Protein AF-A0A9Q0KPG1-F1 (afdb_monomer)

InterPro domains:
  IPR020471 Aldo-keto reductase [PTHR11732] (6-63)
  IPR036812 NAD(P)-dependent oxidoreductase domain superfamily [G3DSA:3.20.20.100] (1-67)
  IPR036812 NAD(P)-dependent oxidoreductase domain superfamily [G3DSA:3.20.20.100] (68-132)
  IPR036812 NAD(P)-dependent oxidoreductase domain superfamily [SSF51430] (1-121)

Sequence (138 aa):
MSTEIVLSSGQRMPLIGMGTACKPIPPNLTSTLVHAIELGYRHIDIAPTYNTEEFVCHAIAQVETRKSQPHFSEGEDILSFDMRGTWEAMEESIGGSNFSIKKLSQHLTYVTIPPTMNQVYILSDNRFMLEAFIKSVS

Radius of gyration: 18.38 Å; Cα contacts (8 Å, |Δi|>4): 106; chains: 1; bounding box: 36×35×55 Å

Solvent-accessible surface area (backbone atoms only — not comparable to full-atom values): 8744 Å² total; per-residue (Å²): 132,80,66,55,43,71,39,86,65,68,50,78,42,59,73,61,62,49,72,53,83,46,84,77,74,60,95,57,49,33,62,52,47,34,51,42,44,74,75,62,52,85,33,76,46,80,54,88,91,41,77,43,64,68,42,52,54,53,17,52,53,55,52,55,58,69,76,39,87,82,84,78,68,90,79,76,70,79,75,79,80,58,62,63,64,51,50,54,54,40,72,60,61,42,56,47,65,69,69,47,72,70,54,46,60,55,49,62,74,75,51,91,70,75,64,53,43,68,51,66,93,77,58,97,88,57,53,67,68,53,54,54,51,55,66,72,77,107

Structure (mmCIF, N/CA/C/O backbone):
data_AF-A0A9Q0KPG1-F1
#
_entry.id   AF-A0A9Q0KPG1-F1
#
loop_
_atom_site.group_PDB
_atom_sit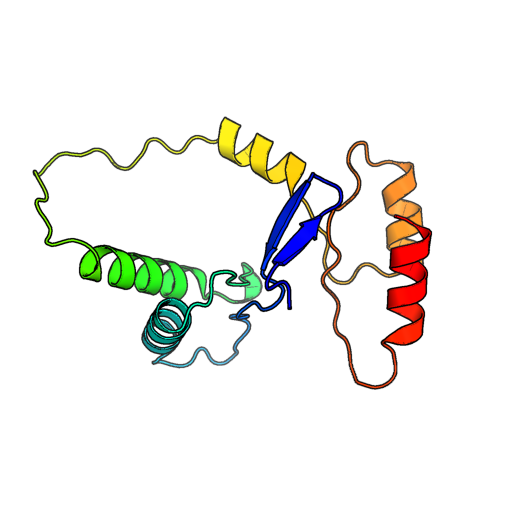e.id
_atom_site.type_symbol
_atom_site.label_atom_id
_atom_site.label_alt_id
_atom_site.label_comp_id
_atom_site.label_asym_id
_atom_site.label_entity_id
_atom_site.label_seq_id
_atom_site.pdbx_PDB_ins_code
_atom_site.Cartn_x
_atom_site.Cartn_y
_atom_site.Cartn_z
_atom_site.occupancy
_atom_site.B_iso_or_equiv
_atom_site.auth_seq_id
_atom_site.auth_comp_id
_atom_site.auth_asym_id
_atom_site.auth_atom_id
_atom_site.pdbx_PDB_model_num
ATOM 1 N N . MET A 1 1 ? -15.959 -15.292 -2.755 1.00 55.50 1 MET A N 1
ATOM 2 C CA . MET A 1 1 ? -15.355 -14.464 -1.687 1.00 55.50 1 MET A CA 1
ATOM 3 C C . MET A 1 1 ? -15.259 -13.041 -2.212 1.00 55.50 1 MET A C 1
ATOM 5 O O . MET A 1 1 ? -14.973 -12.902 -3.394 1.00 55.50 1 MET A O 1
ATOM 9 N N . SER A 1 2 ? -15.544 -12.021 -1.396 1.00 74.38 2 SER A N 1
ATOM 10 C CA . SER A 1 2 ? -15.304 -10.623 -1.795 1.00 74.38 2 SER A CA 1
ATOM 11 C C . SER A 1 2 ? -13.798 -10.384 -1.918 1.00 74.38 2 SER A C 1
ATOM 13 O O . SER A 1 2 ? -13.049 -10.885 -1.084 1.00 74.38 2 SER A O 1
ATOM 15 N N . THR A 1 3 ? -13.357 -9.657 -2.942 1.00 87.12 3 THR A N 1
ATOM 16 C CA . THR A 1 3 ? -11.951 -9.244 -3.137 1.00 87.12 3 THR A CA 1
ATOM 17 C C . THR A 1 3 ? -11.659 -7.867 -2.541 1.00 87.12 3 THR A C 1
ATOM 19 O O . THR A 1 3 ? -10.510 -7.432 -2.515 1.00 87.12 3 THR A O 1
ATOM 22 N N . GLU A 1 4 ? -12.697 -7.187 -2.058 1.00 91.44 4 GLU A N 1
ATOM 23 C CA . GLU A 1 4 ? -12.651 -5.827 -1.532 1.00 91.44 4 GLU A CA 1
ATOM 24 C C . GLU A 1 4 ? -13.312 -5.763 -0.150 1.00 91.44 4 GLU A C 1
ATOM 26 O O . GLU A 1 4 ? -14.203 -6.562 0.172 1.00 91.44 4 GLU A O 1
ATOM 31 N N . ILE A 1 5 ? -12.882 -4.787 0.647 1.00 90.44 5 ILE A N 1
ATOM 32 C CA . ILE A 1 5 ? -13.516 -4.361 1.893 1.00 90.44 5 ILE A CA 1
ATOM 33 C C . ILE A 1 5 ? -14.060 -2.940 1.725 1.00 90.44 5 ILE A C 1
ATOM 35 O O . ILE A 1 5 ? -13.454 -2.118 1.041 1.00 90.44 5 ILE A O 1
ATOM 39 N N . VAL A 1 6 ? -15.213 -2.658 2.331 1.00 90.62 6 VAL A N 1
ATOM 40 C CA . VAL A 1 6 ? -15.782 -1.307 2.388 1.00 90.62 6 VAL A CA 1
ATOM 41 C C . VAL A 1 6 ? -15.262 -0.631 3.653 1.00 90.62 6 VAL A C 1
ATOM 43 O O . VAL A 1 6 ? -15.436 -1.166 4.748 1.00 90.62 6 VAL A O 1
ATOM 46 N N . LEU A 1 7 ? -14.593 0.508 3.496 1.00 87.56 7 LEU A N 1
ATOM 47 C CA . LEU A 1 7 ? -14.100 1.329 4.601 1.00 87.56 7 LEU A CA 1
ATOM 48 C C . LEU A 1 7 ? -15.254 2.074 5.285 1.00 87.56 7 LEU A C 1
ATOM 50 O O . LEU A 1 7 ? -16.351 2.176 4.737 1.00 87.56 7 LEU A O 1
ATOM 54 N N . SER A 1 8 ? -15.009 2.651 6.465 1.00 84.69 8 SER A N 1
ATOM 55 C CA . SER A 1 8 ? -16.009 3.468 7.174 1.00 84.69 8 SER A CA 1
ATOM 56 C C . SER A 1 8 ? -16.469 4.697 6.378 1.00 84.69 8 SER A C 1
ATOM 58 O O . SER A 1 8 ? -17.565 5.196 6.616 1.00 84.69 8 SER A O 1
ATOM 60 N N . SER A 1 9 ? -15.679 5.147 5.400 1.00 84.00 9 SER A N 1
ATOM 61 C CA . SER A 1 9 ? -16.051 6.197 4.446 1.00 84.00 9 SER A CA 1
ATOM 62 C C . SER A 1 9 ? -16.946 5.727 3.294 1.00 84.00 9 SER A C 1
ATOM 64 O O . SER A 1 9 ? -17.392 6.541 2.494 1.00 84.00 9 SER A O 1
ATOM 66 N N . GLY A 1 10 ? -17.211 4.423 3.169 1.00 87.12 10 GLY A N 1
ATOM 67 C CA . GLY A 1 10 ? -17.963 3.839 2.053 1.00 87.12 10 GLY A CA 1
ATOM 68 C C . GLY A 1 10 ? -17.114 3.511 0.819 1.00 87.12 10 GLY A C 1
ATOM 69 O O . GLY A 1 10 ? -17.596 2.826 -0.087 1.00 87.12 10 GLY A O 1
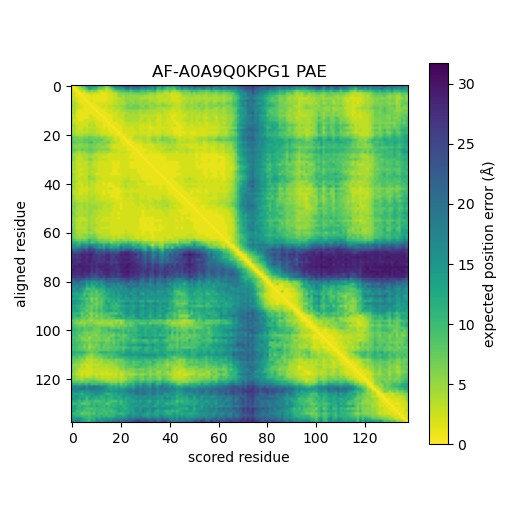ATOM 70 N N . GLN A 1 11 ? -15.844 3.927 0.791 1.00 86.62 11 GLN A N 1
ATOM 71 C CA . GLN A 1 11 ? -14.909 3.595 -0.285 1.00 86.62 11 GLN A CA 1
ATOM 72 C C . GLN A 1 11 ? -14.521 2.110 -0.255 1.00 86.62 11 GLN A C 1
ATOM 74 O O . GLN A 1 11 ? -14.448 1.486 0.807 1.00 86.62 11 GLN A O 1
ATOM 79 N N . ARG A 1 12 ? -14.267 1.526 -1.433 1.00 89.69 12 ARG A N 1
ATOM 80 C CA . ARG A 1 12 ? -13.843 0.122 -1.564 1.00 89.69 12 ARG A CA 1
ATOM 81 C C . ARG A 1 12 ? -12.327 0.023 -1.656 1.00 89.69 12 ARG A C 1
ATOM 83 O O . ARG A 1 12 ? -11.709 0.692 -2.476 1.00 89.69 12 ARG A O 1
ATOM 90 N N . MET A 1 13 ? -11.745 -0.860 -0.853 1.00 90.50 13 MET A N 1
ATOM 91 C CA . MET A 1 13 ? -10.311 -1.125 -0.811 1.00 90.50 13 MET A CA 1
ATOM 92 C C . MET A 1 13 ? -10.039 -2.597 -1.153 1.00 90.50 13 MET A C 1
ATOM 94 O O . MET A 1 13 ? -10.640 -3.480 -0.532 1.00 90.50 13 MET A O 1
ATOM 98 N N . PRO A 1 14 ? -9.131 -2.910 -2.095 1.00 91.69 14 PRO A N 1
ATOM 99 C CA . PRO A 1 14 ? -8.732 -4.289 -2.351 1.00 91.69 14 PRO A CA 1
ATOM 100 C C . PRO A 1 14 ? -8.105 -4.934 -1.108 1.00 91.69 14 PRO A C 1
ATOM 102 O O . PRO A 1 14 ? -7.200 -4.368 -0.493 1.00 91.69 14 PRO A O 1
ATOM 105 N N . LEU A 1 15 ? -8.563 -6.143 -0.765 1.00 90.12 15 LEU A N 1
ATOM 106 C CA . LEU A 1 15 ? -8.096 -6.892 0.411 1.00 90.12 15 LEU A CA 1
ATOM 107 C C . LEU A 1 15 ? -6.613 -7.269 0.330 1.00 90.12 15 LEU A C 1
ATOM 109 O O . LEU A 1 15 ? -5.957 -7.423 1.357 1.00 90.12 15 LEU A O 1
ATOM 113 N N . ILE A 1 16 ? -6.101 -7.448 -0.887 1.00 90.00 16 ILE A N 1
ATOM 114 C CA . ILE A 1 16 ? -4.706 -7.791 -1.150 1.00 90.00 16 ILE A CA 1
ATOM 115 C C . ILE A 1 16 ? -4.066 -6.620 -1.890 1.00 90.00 16 ILE A C 1
ATOM 117 O O . ILE A 1 16 ? -4.532 -6.222 -2.959 1.00 90.00 16 ILE A O 1
ATOM 121 N N . GLY A 1 17 ? -2.989 -6.092 -1.312 1.00 90.69 17 GLY A N 1
ATOM 122 C CA . GLY A 1 17 ? -2.126 -5.090 -1.925 1.00 90.69 17 GLY A CA 1
ATOM 123 C C . GLY A 1 17 ? -0.697 -5.599 -2.094 1.00 90.69 17 GLY A C 1
ATOM 124 O O . GLY A 1 17 ? -0.277 -6.543 -1.422 1.00 90.69 17 GLY A O 1
ATOM 125 N N . MET A 1 18 ? 0.045 -4.976 -3.005 1.00 93.06 18 MET A N 1
ATOM 126 C CA . MET A 1 18 ? 1.475 -5.205 -3.206 1.00 93.06 18 MET A CA 1
ATOM 127 C C . MET A 1 18 ? 2.261 -4.059 -2.567 1.00 93.06 18 MET A C 1
ATOM 129 O O . MET A 1 18 ? 2.172 -2.927 -3.034 1.00 93.06 18 MET A O 1
ATOM 133 N N . GLY A 1 19 ? 3.032 -4.348 -1.519 1.00 92.56 19 GLY A N 1
ATOM 134 C CA . GLY A 1 19 ? 3.931 -3.369 -0.901 1.00 92.56 19 GLY A CA 1
ATOM 135 C C . GLY A 1 19 ? 5.252 -3.240 -1.651 1.00 92.56 19 GLY A C 1
ATOM 136 O O . GLY A 1 19 ? 5.806 -4.238 -2.115 1.00 92.56 19 GLY A O 1
ATOM 137 N N . THR A 1 20 ? 5.778 -2.019 -1.739 1.00 93.56 20 THR A N 1
ATOM 138 C CA . THR A 1 20 ? 7.059 -1.730 -2.410 1.00 93.56 20 THR A CA 1
ATOM 139 C C . THR A 1 20 ? 8.217 -1.474 -1.446 1.00 93.56 20 THR A C 1
ATOM 141 O O . THR A 1 20 ? 9.304 -1.095 -1.872 1.00 93.56 20 THR A O 1
ATOM 144 N N . ALA A 1 21 ? 8.028 -1.699 -0.143 1.00 92.31 21 ALA A N 1
ATOM 145 C CA . ALA A 1 21 ? 9.076 -1.550 0.863 1.00 92.31 21 ALA A CA 1
ATOM 146 C C . ALA A 1 21 ? 10.222 -2.568 0.658 1.00 92.31 21 ALA A C 1
ATOM 148 O O . ALA A 1 21 ? 10.218 -3.656 1.235 1.00 92.31 21 ALA A O 1
ATOM 149 N N . CYS A 1 22 ? 11.230 -2.214 -0.144 1.00 87.44 22 CYS A N 1
ATOM 150 C CA . CYS A 1 22 ? 12.387 -3.060 -0.443 1.00 87.44 22 CYS A CA 1
ATOM 151 C C . CYS A 1 22 ? 13.715 -2.295 -0.327 1.00 87.44 22 CYS A C 1
ATOM 153 O O . CYS A 1 22 ? 13.879 -1.216 -0.895 1.00 87.44 22 CYS A O 1
ATOM 155 N N . LYS A 1 23 ? 14.686 -2.865 0.401 1.00 87.06 23 LYS A N 1
ATOM 156 C CA . LYS A 1 23 ? 16.064 -2.355 0.503 1.00 87.06 23 LYS A CA 1
ATOM 157 C C . LYS A 1 23 ? 17.048 -3.542 0.507 1.00 87.06 23 LYS A C 1
ATOM 159 O O . LYS A 1 23 ? 16.936 -4.374 1.406 1.00 87.06 23 LYS A O 1
ATOM 164 N N . PRO A 1 24 ? 18.001 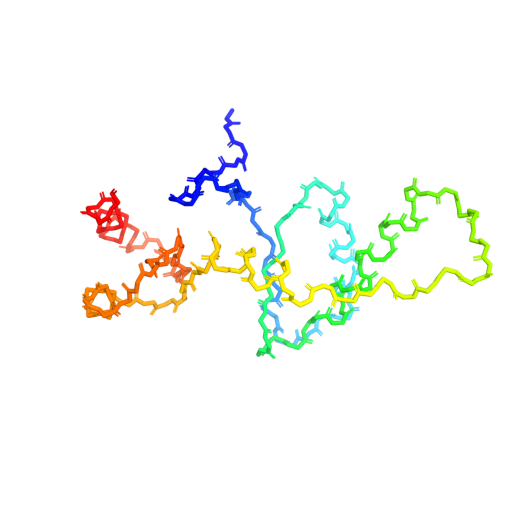-3.634 -0.444 1.00 91.62 24 PRO A N 1
ATOM 165 C CA . PRO A 1 24 ? 18.193 -2.735 -1.588 1.00 91.62 24 PRO A CA 1
ATOM 166 C C . PRO A 1 24 ? 17.027 -2.808 -2.590 1.00 91.62 24 PRO A C 1
ATOM 168 O O . PRO A 1 24 ? 16.282 -3.787 -2.608 1.00 91.62 24 PRO A O 1
ATOM 171 N N . ILE A 1 25 ? 16.869 -1.766 -3.412 1.00 92.69 25 ILE A N 1
ATOM 172 C CA . ILE A 1 25 ? 15.862 -1.753 -4.482 1.00 92.69 25 ILE A CA 1
ATOM 173 C C . ILE A 1 25 ? 16.298 -2.753 -5.563 1.00 92.69 25 ILE A C 1
ATOM 175 O O . ILE A 1 25 ? 17.419 -2.640 -6.071 1.00 92.69 25 ILE A O 1
ATOM 179 N N . PRO A 1 26 ? 15.460 -3.742 -5.916 1.00 92.00 26 PRO A N 1
ATOM 180 C CA . PRO A 1 26 ? 15.817 -4.721 -6.925 1.00 92.00 26 PRO A CA 1
ATOM 181 C C . PRO A 1 26 ? 15.778 -4.086 -8.327 1.00 92.00 26 PRO A C 1
ATOM 183 O O . PRO A 1 26 ? 14.872 -3.305 -8.627 1.00 92.00 26 PRO A O 1
ATOM 186 N N . PRO A 1 27 ? 16.709 -4.444 -9.230 1.00 93.25 27 PRO A N 1
ATOM 187 C CA . PRO A 1 27 ? 16.788 -3.843 -10.566 1.00 93.25 27 PRO A CA 1
ATOM 188 C C . PRO A 1 27 ? 15.560 -4.152 -11.439 1.00 93.25 27 PRO A C 1
ATOM 190 O O . PRO A 1 27 ? 15.267 -3.435 -12.389 1.00 93.25 27 PRO A O 1
ATOM 193 N N . ASN A 1 28 ? 14.824 -5.214 -11.115 1.00 94.81 28 ASN A N 1
ATOM 194 C CA . ASN A 1 28 ? 13.620 -5.664 -11.808 1.00 94.81 28 ASN A CA 1
ATOM 195 C C . ASN A 1 28 ? 12.317 -5.220 -11.114 1.00 94.81 28 ASN A C 1
ATOM 197 O O . ASN A 1 28 ? 11.270 -5.835 -11.330 1.00 94.81 28 ASN A O 1
ATOM 201 N N . LEU A 1 29 ? 12.347 -4.186 -10.265 1.00 94.44 29 LEU A N 1
ATOM 202 C CA . LEU A 1 29 ? 11.151 -3.728 -9.552 1.00 94.44 29 LEU A CA 1
ATOM 203 C C . LEU A 1 29 ? 10.021 -3.324 -10.515 1.00 94.44 29 LEU A C 1
ATOM 205 O O . LEU A 1 29 ? 8.901 -3.807 -10.372 1.00 94.44 29 LEU A O 1
ATOM 209 N N . THR A 1 30 ? 10.311 -2.514 -11.540 1.00 95.12 30 THR A N 1
ATOM 210 C CA . THR A 1 30 ? 9.299 -2.080 -12.523 1.00 95.12 30 THR A CA 1
ATOM 211 C C . THR A 1 30 ? 8.653 -3.256 -13.247 1.00 95.12 30 THR A C 1
ATOM 213 O O . THR A 1 30 ? 7.432 -3.307 -13.338 1.00 95.12 30 THR A O 1
ATOM 216 N N . SER A 1 31 ? 9.431 -4.232 -13.727 1.00 95.25 31 SER A N 1
ATOM 217 C CA . SER A 1 31 ? 8.857 -5.391 -14.425 1.00 95.25 31 SER A CA 1
ATOM 218 C C . SER A 1 31 ? 8.035 -6.281 -13.490 1.00 95.25 31 SER A C 1
ATOM 220 O O . SER A 1 31 ? 7.001 -6.803 -13.899 1.00 95.25 31 SER A O 1
ATOM 222 N N . THR A 1 32 ? 8.440 -6.394 -12.222 1.00 96.12 32 THR A N 1
ATOM 223 C CA . THR A 1 32 ? 7.664 -7.091 -11.183 1.00 96.12 32 THR A CA 1
ATOM 224 C C . THR A 1 32 ? 6.315 -6.408 -10.951 1.00 96.12 32 THR A C 1
ATOM 226 O O . THR A 1 32 ? 5.288 -7.080 -10.878 1.00 96.12 32 THR A O 1
ATOM 229 N N . LEU A 1 33 ? 6.299 -5.074 -10.886 1.00 96.00 33 LEU A N 1
ATOM 230 C CA . LEU A 1 33 ? 5.079 -4.282 -10.719 1.00 96.00 33 LEU A CA 1
ATOM 231 C C . LEU A 1 33 ? 4.158 -4.372 -11.940 1.00 96.00 33 LEU A C 1
ATOM 233 O O . LEU A 1 33 ? 2.959 -4.572 -11.768 1.00 96.00 33 LEU A O 1
ATOM 237 N N . VAL A 1 34 ? 4.703 -4.299 -13.161 1.00 95.12 34 VAL A N 1
ATOM 238 C CA . VAL A 1 34 ? 3.937 -4.528 -14.401 1.00 95.12 34 VAL A CA 1
ATOM 239 C C . VAL A 1 34 ? 3.247 -5.888 -14.341 1.00 95.12 34 VAL A C 1
ATOM 241 O O . VAL A 1 34 ? 2.035 -5.970 -14.532 1.00 95.12 34 VAL A O 1
ATOM 244 N N . HIS A 1 35 ? 3.994 -6.938 -13.992 1.00 95.75 35 HIS A N 1
ATOM 245 C CA . HIS A 1 35 ? 3.442 -8.283 -13.901 1.00 95.75 35 HIS A CA 1
ATOM 246 C C . HIS A 1 35 ? 2.359 -8.396 -12.819 1.00 95.75 35 HIS A C 1
ATOM 248 O O . HIS A 1 35 ? 1.311 -8.987 -13.061 1.00 95.75 35 HIS A O 1
ATOM 254 N N . ALA A 1 36 ? 2.560 -7.787 -11.647 1.00 93.88 36 ALA A N 1
ATOM 255 C CA . ALA A 1 36 ? 1.547 -7.757 -10.593 1.00 93.88 36 ALA A CA 1
ATOM 256 C C . ALA A 1 36 ? 0.248 -7.078 -11.069 1.00 93.88 36 ALA A C 1
ATOM 258 O O . ALA A 1 36 ? -0.846 -7.606 -10.859 1.00 93.88 36 ALA A O 1
ATOM 259 N N . ILE A 1 37 ? 0.347 -5.939 -11.761 1.00 93.88 37 ILE A N 1
ATOM 260 C CA . ILE A 1 37 ? -0.820 -5.231 -12.305 1.00 93.88 37 ILE A CA 1
ATOM 261 C C . ILE A 1 37 ? -1.527 -6.087 -13.371 1.00 93.88 37 ILE A C 1
ATOM 263 O O . ILE A 1 37 ? -2.759 -6.200 -13.348 1.00 93.88 37 ILE A O 1
ATOM 267 N N . GLU A 1 38 ? -0.773 -6.725 -14.270 1.00 91.38 38 GLU A N 1
ATOM 268 C CA . GLU A 1 38 ? -1.298 -7.642 -15.295 1.00 91.38 38 GLU A CA 1
ATOM 269 C C . GLU A 1 38 ? -1.994 -8.868 -14.672 1.00 91.38 38 GLU A C 1
ATOM 271 O O . GLU A 1 38 ? -3.049 -9.279 -15.153 1.00 91.38 38 GLU A O 1
ATOM 276 N N . LEU A 1 39 ? -1.482 -9.391 -13.550 1.00 92.38 39 LEU A N 1
ATOM 277 C CA . LEU A 1 39 ? -2.098 -10.479 -12.774 1.00 92.38 39 LEU A CA 1
ATOM 278 C C . LEU A 1 39 ? -3.368 -10.067 -12.012 1.00 92.38 39 LEU A C 1
ATOM 280 O O . LEU A 1 39 ? -4.059 -10.927 -11.468 1.00 92.38 39 LEU A O 1
ATOM 284 N N . GLY A 1 40 ? -3.692 -8.773 -11.965 1.00 90.50 40 GLY A N 1
ATOM 285 C CA . GLY A 1 40 ? -4.922 -8.281 -11.344 1.00 90.50 40 GLY A CA 1
ATOM 286 C C . GLY A 1 40 ? -4.737 -7.538 -10.024 1.00 90.50 40 GLY A C 1
ATOM 287 O O . GLY A 1 40 ? -5.740 -7.157 -9.424 1.00 90.50 40 GLY A O 1
ATOM 288 N N . TYR A 1 41 ? -3.507 -7.265 -9.572 1.00 91.7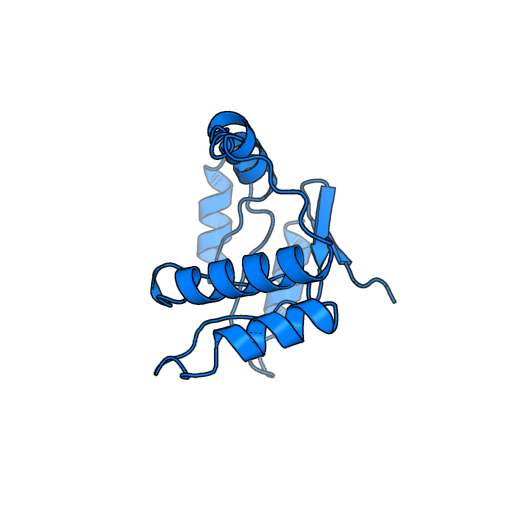5 41 TYR A N 1
ATOM 289 C CA . TYR A 1 41 ? -3.307 -6.380 -8.421 1.00 91.75 41 TYR A CA 1
ATOM 290 C C . TYR A 1 41 ? -3.813 -4.972 -8.755 1.00 91.75 41 TYR A C 1
ATOM 292 O O . TYR A 1 41 ? -3.553 -4.430 -9.833 1.00 91.75 41 TYR A O 1
ATOM 300 N N . ARG A 1 42 ? -4.580 -4.386 -7.833 1.00 91.00 42 ARG A N 1
ATOM 301 C CA . ARG A 1 42 ? -5.170 -3.039 -7.967 1.00 91.00 42 ARG A CA 1
ATOM 302 C C . ARG A 1 42 ? -4.856 -2.119 -6.791 1.00 91.00 42 ARG A C 1
ATOM 304 O O . ARG A 1 42 ? -5.277 -0.973 -6.790 1.00 91.00 42 ARG A O 1
ATOM 311 N N . HIS A 1 43 ? -4.106 -2.616 -5.814 1.00 92.25 43 HIS A N 1
ATOM 312 C CA . HIS A 1 43 ? -3.667 -1.866 -4.649 1.00 92.25 43 HIS A CA 1
ATOM 313 C C . HIS A 1 43 ? -2.146 -1.997 -4.538 1.00 92.25 43 HIS A C 1
ATOM 315 O O . HIS A 1 43 ? -1.629 -3.104 -4.377 1.00 92.25 43 HIS A O 1
ATOM 321 N N . ILE A 1 44 ? -1.444 -0.873 -4.682 1.00 92.50 44 ILE A N 1
ATOM 322 C CA . ILE A 1 44 ? 0.011 -0.765 -4.552 1.00 92.50 44 ILE A CA 1
ATOM 323 C C . ILE A 1 44 ? 0.295 0.143 -3.354 1.00 92.50 44 ILE A C 1
ATOM 325 O O . ILE A 1 44 ? -0.170 1.279 -3.325 1.00 92.50 44 ILE A O 1
ATOM 329 N N . ASP A 1 45 ? 1.028 -0.372 -2.373 1.00 92.88 45 ASP A N 1
ATOM 330 C CA . ASP A 1 45 ? 1.416 0.349 -1.159 1.00 92.88 45 ASP A CA 1
ATOM 331 C C . ASP A 1 45 ? 2.812 0.956 -1.353 1.00 92.88 45 ASP A C 1
ATOM 333 O O . ASP A 1 45 ? 3.772 0.246 -1.667 1.00 92.88 45 ASP A O 1
ATOM 337 N N . ILE A 1 46 ? 2.890 2.283 -1.212 1.00 91.81 46 ILE A N 1
ATOM 338 C CA . ILE A 1 46 ? 4.101 3.094 -1.379 1.00 91.81 46 ILE A CA 1
ATOM 339 C C . ILE A 1 46 ? 4.275 4.040 -0.191 1.00 91.81 46 ILE A C 1
ATOM 341 O O . ILE A 1 46 ? 3.305 4.452 0.443 1.00 91.81 46 ILE A O 1
ATOM 345 N N . ALA A 1 47 ? 5.515 4.451 0.067 1.00 89.31 47 ALA A N 1
ATOM 346 C CA . ALA A 1 47 ? 5.820 5.521 1.004 1.00 89.31 47 ALA A CA 1
ATOM 347 C C . ALA A 1 47 ? 7.098 6.271 0.584 1.00 89.31 47 ALA A C 1
ATOM 349 O O . ALA A 1 47 ? 8.033 5.619 0.111 1.00 89.31 47 ALA A O 1
ATOM 350 N N . PRO A 1 48 ? 7.223 7.577 0.909 1.00 87.19 48 PRO A N 1
ATOM 351 C CA . PRO A 1 48 ? 8.422 8.385 0.635 1.00 87.19 48 PRO A CA 1
ATOM 352 C C . PRO A 1 48 ? 9.737 7.784 1.131 1.00 87.19 48 PRO A C 1
ATOM 354 O O . PRO A 1 48 ? 10.807 8.051 0.604 1.00 87.19 48 PRO A O 1
ATOM 357 N N . THR A 1 49 ? 9.688 6.955 2.174 1.00 90.38 49 THR A N 1
ATOM 358 C CA . THR A 1 49 ? 10.891 6.320 2.734 1.00 90.38 49 THR A CA 1
ATOM 359 C C . THR A 1 49 ? 11.385 5.112 1.931 1.00 90.38 49 THR A C 1
ATOM 361 O O . THR A 1 49 ? 12.477 4.593 2.215 1.00 90.38 49 THR A O 1
ATOM 364 N N . TYR A 1 50 ? 10.586 4.637 0.969 1.00 91.12 50 TYR A N 1
ATOM 365 C CA . TYR A 1 50 ? 10.888 3.481 0.127 1.00 91.12 50 TYR A CA 1
ATOM 366 C C . TYR A 1 50 ? 11.695 3.895 -1.109 1.00 91.12 50 TYR A C 1
ATOM 368 O O . TYR A 1 50 ? 12.530 3.106 -1.547 1.00 91.12 50 TYR A O 1
ATOM 376 N N . ASN A 1 51 ? 11.523 5.132 -1.604 1.00 91.56 51 ASN A N 1
ATOM 377 C CA . ASN A 1 51 ? 12.129 5.646 -2.841 1.00 91.56 51 ASN A CA 1
ATOM 378 C C . ASN A 1 51 ? 11.826 4.748 -4.057 1.00 91.56 51 ASN A C 1
ATOM 380 O O 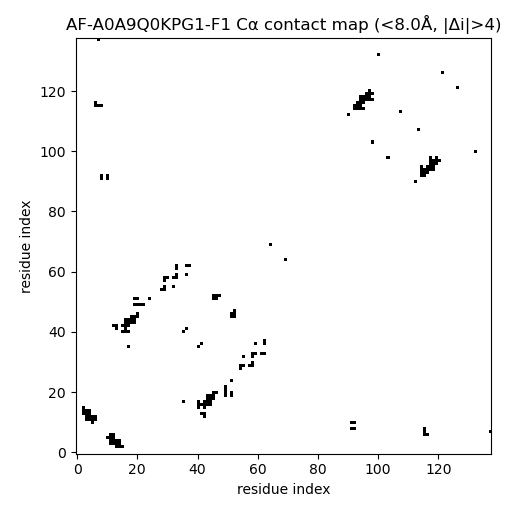. ASN A 1 51 ? 12.710 4.427 -4.852 1.00 91.56 51 ASN A O 1
ATOM 384 N N . THR A 1 52 ? 10.579 4.291 -4.168 1.00 93.00 52 THR A N 1
ATOM 385 C CA . THR A 1 52 ? 10.120 3.354 -5.210 1.00 93.00 52 THR A CA 1
ATOM 386 C C . THR A 1 52 ? 9.076 3.949 -6.156 1.00 93.00 52 THR A C 1
ATOM 388 O O . THR A 1 52 ? 8.641 3.277 -7.088 1.00 93.00 52 THR A O 1
ATOM 391 N N . GLU A 1 53 ? 8.656 5.188 -5.918 1.00 92.44 53 GLU A N 1
ATOM 392 C CA . GLU A 1 53 ? 7.555 5.869 -6.602 1.00 92.44 53 GLU A CA 1
ATOM 393 C C . GLU A 1 53 ? 7.776 5.944 -8.113 1.00 92.44 53 GLU A C 1
ATOM 395 O O . GLU A 1 53 ? 6.876 5.622 -8.885 1.00 92.44 53 GLU A O 1
ATOM 400 N N . GLU A 1 54 ? 8.996 6.268 -8.543 1.00 92.06 54 GLU A N 1
ATOM 401 C CA . GLU A 1 54 ? 9.358 6.325 -9.963 1.00 92.06 54 GLU A CA 1
ATOM 402 C C . GLU A 1 54 ? 9.144 4.971 -10.666 1.00 92.06 54 GLU A C 1
ATOM 404 O O . GLU A 1 54 ? 8.586 4.909 -11.763 1.00 92.06 54 GLU A O 1
ATOM 409 N N . PHE A 1 55 ? 9.504 3.861 -10.012 1.00 93.81 55 PHE A N 1
ATOM 410 C CA . PHE A 1 55 ? 9.321 2.516 -10.566 1.00 93.81 55 PHE A CA 1
ATOM 411 C C . PHE A 1 55 ? 7.840 2.147 -10.705 1.00 93.81 55 PHE A C 1
ATOM 413 O O . PHE A 1 55 ? 7.476 1.466 -11.668 1.00 93.81 55 PHE A O 1
ATOM 420 N N . VAL A 1 56 ? 7.000 2.601 -9.768 1.00 93.38 56 VAL A N 1
ATOM 421 C CA . VAL A 1 56 ? 5.541 2.419 -9.798 1.00 93.38 56 VAL A CA 1
ATOM 422 C C . VAL A 1 56 ? 4.921 3.230 -10.932 1.00 93.38 56 VAL A C 1
ATOM 424 O O . VAL A 1 56 ? 4.169 2.666 -11.728 1.00 93.38 56 VAL A O 1
ATOM 427 N N . CYS A 1 57 ? 5.289 4.505 -11.075 1.00 91.69 57 CYS A N 1
ATOM 428 C CA . CYS A 1 57 ? 4.835 5.352 -12.179 1.00 91.69 57 CYS A CA 1
ATOM 429 C C . CYS A 1 57 ? 5.184 4.738 -13.541 1.00 91.69 57 CYS A C 1
ATOM 431 O O . CYS A 1 57 ? 4.316 4.607 -14.406 1.00 91.69 57 CYS A O 1
ATOM 433 N N . HIS A 1 58 ? 6.430 4.283 -13.716 1.00 92.69 58 HIS A N 1
ATOM 434 C CA . HIS A 1 58 ? 6.854 3.612 -14.944 1.00 92.69 58 HIS A CA 1
ATOM 435 C C . HIS A 1 58 ? 6.069 2.325 -15.218 1.00 92.69 58 HIS A C 1
ATOM 437 O O . HIS A 1 58 ? 5.709 2.065 -16.367 1.00 92.69 58 HIS A O 1
ATOM 443 N N . ALA A 1 59 ? 5.778 1.522 -14.191 1.00 93.50 59 ALA A N 1
ATOM 444 C CA . ALA A 1 59 ? 5.008 0.293 -14.358 1.00 93.50 59 ALA A CA 1
ATOM 445 C C . ALA A 1 59 ? 3.569 0.574 -14.818 1.00 93.50 59 ALA A C 1
ATOM 447 O O . ALA A 1 59 ? 3.087 -0.071 -15.749 1.00 93.50 59 ALA A O 1
ATOM 448 N N . ILE A 1 60 ? 2.905 1.563 -14.213 1.00 91.75 60 ILE A N 1
ATOM 449 C CA . ILE A 1 60 ? 1.545 1.970 -14.592 1.00 91.75 60 ILE A CA 1
ATOM 450 C C . ILE A 1 60 ? 1.529 2.475 -16.039 1.00 91.75 60 ILE A C 1
ATOM 452 O O . ILE A 1 60 ? 0.743 1.981 -16.845 1.00 91.75 60 ILE A O 1
ATOM 456 N N . ALA A 1 61 ? 2.443 3.379 -16.407 1.00 89.94 61 ALA A N 1
ATOM 457 C CA . ALA A 1 61 ? 2.530 3.907 -17.770 1.00 89.94 61 ALA A CA 1
ATOM 458 C C . ALA A 1 61 ? 2.739 2.799 -18.822 1.00 89.94 61 ALA A C 1
ATOM 460 O O . ALA A 1 61 ? 2.114 2.811 -19.884 1.00 89.94 61 ALA A O 1
ATOM 461 N N . GLN A 1 62 ? 3.577 1.799 -18.525 1.00 90.50 62 GLN A N 1
ATOM 462 C CA . GLN A 1 62 ? 3.782 0.649 -19.412 1.00 90.50 62 GLN A CA 1
ATOM 463 C C . GLN A 1 62 ? 2.528 -0.215 -19.576 1.00 90.50 62 GLN A C 1
ATOM 465 O O . GLN A 1 62 ? 2.271 -0.718 -20.666 1.00 90.50 62 GLN A O 1
ATOM 470 N N . VAL A 1 63 ? 1.745 -0.412 -18.516 1.00 89.56 63 VAL A N 1
ATOM 471 C CA . VAL A 1 63 ? 0.502 -1.189 -18.605 1.00 89.56 63 VAL A CA 1
ATOM 472 C C . VAL A 1 63 ? -0.554 -0.434 -19.416 1.00 89.56 63 VAL A C 1
ATOM 474 O O . VAL A 1 63 ? -1.224 -1.037 -20.253 1.00 89.56 63 VAL A O 1
ATOM 477 N N . GLU A 1 64 ? -0.686 0.876 -19.219 1.00 84.88 64 GLU A N 1
ATOM 478 C CA . GLU A 1 64 ? -1.685 1.686 -19.929 1.00 84.88 64 GLU A CA 1
ATOM 479 C C . GLU A 1 64 ? -1.374 1.818 -21.429 1.00 84.88 64 GLU A C 1
ATOM 481 O O . GLU A 1 64 ? -2.263 1.658 -22.271 1.00 84.88 64 GLU A O 1
ATOM 486 N N . THR A 1 65 ? -0.096 1.971 -21.785 1.00 81.31 65 THR A N 1
ATOM 487 C CA . THR A 1 65 ? 0.359 1.975 -23.189 1.00 81.31 65 THR A CA 1
ATOM 488 C C . THR A 1 65 ? 0.214 0.620 -23.889 1.00 81.31 65 THR A C 1
ATOM 490 O O . THR A 1 65 ? 0.154 0.575 -25.112 1.00 81.31 65 THR A O 1
ATOM 493 N N . ARG A 1 66 ? 0.123 -0.497 -23.153 1.00 74.69 66 ARG A N 1
ATOM 494 C CA . ARG A 1 66 ? -0.158 -1.830 -23.729 1.00 74.69 66 ARG A CA 1
ATOM 495 C C . ARG A 1 66 ? -1.644 -2.080 -23.970 1.00 74.69 66 ARG A C 1
ATOM 497 O O . ARG A 1 66 ? -1.989 -2.889 -24.829 1.00 74.69 66 ARG A O 1
ATOM 504 N N . LYS A 1 67 ? -2.522 -1.427 -23.203 1.00 62.84 67 LYS A N 1
ATOM 505 C CA . LYS A 1 67 ? -3.983 -1.578 -23.319 1.00 62.84 67 LYS A CA 1
ATOM 506 C C . LYS A 1 67 ? -4.584 -0.747 -24.452 1.00 62.84 67 LYS A C 1
ATOM 508 O O . LYS A 1 67 ? -5.695 -1.039 -24.885 1.00 62.84 67 LYS A O 1
ATOM 513 N N . SER A 1 68 ? -3.865 0.259 -24.941 1.00 51.69 68 SER A N 1
ATOM 514 C CA . SER A 1 68 ? -4.279 1.118 -26.048 1.00 51.69 68 SER A CA 1
ATOM 515 C C . SER A 1 68 ? -3.318 0.958 -27.231 1.00 51.69 68 SER A C 1
ATOM 517 O O . SER A 1 68 ? -2.108 1.058 -27.069 1.00 51.69 68 SER A O 1
ATOM 519 N N . GLN A 1 69 ? -3.828 0.730 -28.450 1.00 40.41 69 GLN A N 1
ATOM 520 C CA . GLN A 1 69 ? -3.079 1.171 -29.633 1.00 40.41 69 GLN A CA 1
ATOM 521 C C . GLN A 1 69 ? -2.990 2.697 -29.525 1.00 40.41 69 GLN A C 1
ATOM 523 O O . GLN A 1 69 ? -4.042 3.338 -29.459 1.00 40.41 69 GLN A O 1
ATOM 528 N N . PRO A 1 70 ? -1.796 3.299 -29.463 1.00 45.84 70 PRO A N 1
ATOM 529 C CA . PRO A 1 70 ? -1.716 4.722 -29.220 1.00 45.84 70 PRO A CA 1
ATOM 530 C C . PRO A 1 70 ? -2.053 5.485 -30.500 1.00 45.84 70 PRO A C 1
ATOM 532 O O . PRO A 1 70 ? -1.299 5.456 -31.471 1.00 45.84 70 PRO A O 1
ATOM 535 N N . HIS A 1 71 ? -3.171 6.204 -30.488 1.00 38.72 71 HIS A N 1
ATOM 536 C CA . HIS A 1 71 ? -3.318 7.409 -31.295 1.00 38.72 71 HIS A CA 1
ATOM 537 C C . HIS A 1 71 ? -2.981 8.581 -30.371 1.00 38.72 71 HIS A C 1
ATOM 539 O O . HIS A 1 71 ? -3.858 9.141 -29.724 1.00 38.72 71 HIS A O 1
ATOM 545 N N . PHE A 1 72 ? -1.692 8.894 -30.233 1.00 39.28 72 PHE A N 1
ATOM 546 C CA . PHE A 1 72 ? -1.276 10.133 -29.582 1.00 39.28 72 PHE A CA 1
ATOM 547 C C . PHE A 1 72 ? -1.281 11.234 -30.641 1.00 39.28 72 PHE A C 1
ATOM 549 O O . PHE A 1 72 ? -0.428 11.247 -31.527 1.00 39.28 72 PHE A O 1
ATOM 556 N N . SER A 1 73 ? -2.248 12.145 -30.569 1.00 40.59 73 SER A N 1
ATOM 557 C CA . SER A 1 73 ? -2.079 13.472 -31.154 1.00 40.59 73 SER A CA 1
ATOM 558 C C . SER A 1 73 ? -1.110 14.254 -30.269 1.00 40.59 73 SER A C 1
ATOM 560 O O . SER A 1 73 ? -1.338 14.381 -29.066 1.00 40.59 73 SER A O 1
ATOM 562 N N . GLU A 1 74 ? -0.018 14.754 -30.849 1.00 39.34 74 GLU A N 1
ATOM 563 C CA . GLU A 1 74 ? 0.870 15.706 -30.179 1.00 39.34 74 GLU A CA 1
ATOM 564 C C . GLU A 1 74 ? 0.042 16.898 -29.672 1.00 39.34 74 GLU A C 1
ATOM 566 O O . GLU A 1 74 ? -0.587 17.594 -30.469 1.00 39.34 74 GLU A O 1
ATOM 571 N N . GLY A 1 75 ? 0.032 17.122 -28.354 1.00 49.94 75 GLY A N 1
ATOM 572 C CA . GLY A 1 75 ? -0.536 18.335 -27.758 1.00 49.94 75 GLY A CA 1
ATOM 573 C C . GLY A 1 75 ? -1.646 18.167 -26.719 1.00 49.94 75 GLY A C 1
ATOM 574 O O . GLY A 1 75 ? -2.234 19.179 -26.351 1.00 49.94 75 GLY A O 1
ATOM 575 N N . GLU A 1 76 ? -1.945 16.966 -26.211 1.00 44.91 76 GLU A N 1
ATOM 576 C CA . GLU A 1 76 ? -2.785 16.878 -25.007 1.00 44.91 76 GLU A CA 1
ATOM 577 C C . GLU A 1 76 ? -1.959 17.243 -23.770 1.00 44.91 76 GLU A C 1
ATOM 579 O O . GLU A 1 76 ? -1.053 16.516 -23.356 1.00 44.91 76 GLU A O 1
ATOM 584 N N . ASP A 1 77 ? -2.256 18.430 -23.237 1.00 44.50 77 ASP A N 1
ATOM 585 C CA . ASP A 1 77 ? -1.735 18.957 -21.984 1.00 44.50 77 ASP A CA 1
ATOM 586 C C . ASP A 1 77 ? -1.721 17.875 -20.900 1.00 44.50 77 ASP A C 1
ATOM 588 O O . ASP A 1 77 ? -2.705 17.168 -20.670 1.00 44.50 77 ASP A O 1
ATOM 592 N N . ILE A 1 78 ? -0.587 17.797 -20.201 1.00 52.38 78 ILE A N 1
ATOM 593 C CA . ILE A 1 78 ? -0.460 17.158 -18.893 1.00 52.38 78 ILE A CA 1
ATOM 594 C C . ILE A 1 78 ? 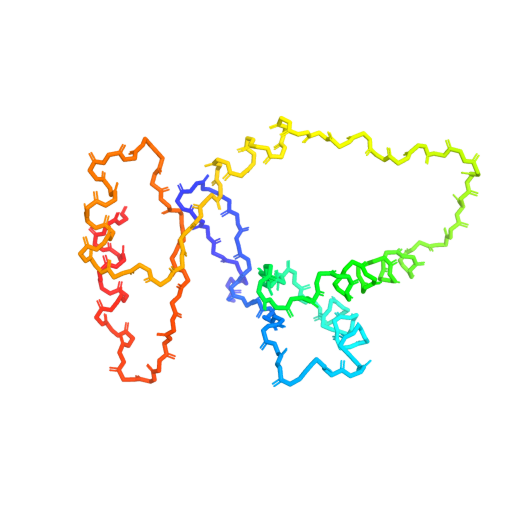-1.707 17.531 -18.090 1.00 52.38 78 ILE A C 1
ATOM 596 O O . ILE A 1 78 ? -1.909 18.710 -17.800 1.00 52.38 78 ILE A O 1
ATOM 600 N N . LEU A 1 79 ? -2.544 16.529 -17.789 1.00 51.22 79 LEU A N 1
ATOM 601 C CA . LEU A 1 79 ? -3.764 16.658 -16.993 1.00 51.22 79 LEU A CA 1
ATOM 602 C C . LEU A 1 79 ? -3.558 17.716 -15.905 1.00 51.22 79 LEU A C 1
ATOM 604 O O . LEU A 1 79 ? -2.671 17.568 -15.061 1.00 51.22 79 LEU A O 1
ATOM 608 N N . SER A 1 80 ? -4.342 18.796 -15.942 1.00 51.59 80 SER A N 1
ATOM 609 C CA . SER A 1 80 ? -4.305 19.821 -14.902 1.00 51.59 80 SER A CA 1
ATOM 610 C C . SER A 1 80 ? -4.518 19.132 -13.555 1.00 51.59 80 SER A C 1
ATOM 612 O O . SER A 1 80 ? -5.578 18.548 -13.328 1.00 51.59 80 SER A O 1
ATOM 614 N N . PHE A 1 81 ? -3.499 19.139 -12.694 1.00 59.75 81 PHE A N 1
ATOM 615 C CA . PHE A 1 81 ? -3.545 18.441 -11.415 1.00 59.75 81 PHE A CA 1
ATOM 616 C C . PHE A 1 81 ? -4.621 19.074 -10.527 1.00 59.75 81 PHE A C 1
ATOM 618 O O . PHE A 1 81 ? -4.444 20.179 -10.007 1.00 59.75 81 PHE A O 1
ATOM 625 N N . ASP A 1 82 ? -5.754 18.388 -10.378 1.00 74.00 82 ASP A N 1
ATOM 626 C CA . ASP A 1 82 ? -6.841 18.829 -9.512 1.00 74.00 82 ASP A CA 1
ATOM 627 C C . ASP A 1 82 ? -6.466 18.597 -8.046 1.00 74.00 82 ASP A C 1
ATOM 629 O O . ASP A 1 82 ? -6.741 17.557 -7.444 1.00 74.00 82 ASP A O 1
ATOM 633 N N . MET A 1 83 ? -5.813 19.600 -7.464 1.00 59.78 83 MET A N 1
ATOM 634 C CA . MET A 1 83 ? -5.459 19.600 -6.048 1.00 59.78 83 MET A CA 1
ATOM 635 C C . MET A 1 83 ? -6.681 19.513 -5.135 1.00 59.78 83 MET A C 1
ATOM 637 O O . MET A 1 83 ? -6.578 18.926 -4.060 1.00 59.78 83 MET A O 1
ATOM 641 N N . ARG A 1 84 ? -7.816 20.110 -5.526 1.00 61.19 84 ARG A N 1
ATOM 642 C CA . ARG A 1 84 ? -9.012 20.164 -4.679 1.00 61.19 84 ARG A CA 1
ATOM 643 C C . ARG A 1 84 ? -9.679 18.799 -4.631 1.00 61.19 84 ARG A C 1
ATOM 645 O O . ARG A 1 84 ? -9.862 18.284 -3.535 1.00 61.19 84 ARG A O 1
ATOM 652 N N . GLY A 1 85 ? -9.950 18.194 -5.786 1.00 70.62 85 GLY A N 1
ATOM 653 C CA . GLY A 1 85 ? -10.499 16.841 -5.849 1.00 70.62 85 GLY A CA 1
ATOM 654 C C . GLY A 1 85 ? -9.565 15.806 -5.218 1.00 70.62 85 GLY A C 1
ATOM 655 O O . GLY A 1 85 ? -10.025 14.906 -4.521 1.00 70.62 85 GLY A O 1
ATOM 656 N N . THR A 1 86 ? -8.243 15.973 -5.368 1.00 67.31 86 THR A N 1
ATOM 657 C CA . THR A 1 86 ? -7.256 15.126 -4.672 1.00 67.31 86 THR A CA 1
ATOM 658 C C . THR A 1 86 ? -7.369 15.267 -3.154 1.00 67.31 86 THR A C 1
ATOM 660 O O . THR A 1 86 ? -7.387 14.261 -2.451 1.00 67.31 86 THR A O 1
ATOM 663 N N . TRP A 1 87 ? -7.464 16.496 -2.638 1.00 63.84 87 TRP A N 1
ATOM 664 C CA . TRP A 1 87 ? -7.601 16.749 -1.203 1.00 63.84 87 TRP A CA 1
ATOM 665 C C . TRP A 1 87 ? -8.923 16.213 -0.638 1.00 63.84 87 TRP A C 1
ATOM 667 O O . TRP A 1 87 ? -8.911 15.548 0.391 1.00 63.84 87 TRP A O 1
ATOM 677 N N . GLU A 1 88 ? -10.040 16.428 -1.333 1.00 72.56 88 GLU A N 1
ATOM 678 C CA . GLU A 1 88 ? -11.361 15.916 -0.938 1.00 72.56 88 GLU A CA 1
ATOM 679 C C . GLU A 1 88 ? -11.370 14.375 -0.903 1.00 72.56 88 GLU A C 1
ATOM 681 O O . GLU A 1 88 ? -11.795 13.773 0.082 1.00 72.56 88 GLU A O 1
ATOM 686 N N . ALA A 1 89 ? -10.793 13.716 -1.915 1.00 68.31 89 ALA A N 1
ATOM 687 C CA . ALA A 1 89 ? -10.643 12.259 -1.927 1.00 68.31 89 ALA A CA 1
ATOM 688 C C . ALA A 1 89 ? -9.702 11.745 -0.821 1.00 68.31 89 ALA A C 1
ATOM 690 O O . ALA A 1 89 ? -9.926 10.669 -0.258 1.00 68.31 89 ALA A O 1
ATOM 691 N N . MET A 1 90 ? -8.652 12.508 -0.491 1.00 67.56 90 MET A N 1
ATOM 692 C CA . MET A 1 90 ? -7.795 12.210 0.655 1.00 67.56 90 MET A CA 1
ATOM 693 C C . MET A 1 90 ? -8.600 12.298 1.951 1.00 67.56 90 MET A C 1
ATOM 695 O O . MET A 1 90 ? -8.569 11.344 2.717 1.00 67.56 90 MET A O 1
ATOM 699 N N . GLU A 1 91 ? -9.369 13.363 2.182 1.00 71.81 91 GLU A N 1
ATOM 700 C CA . GLU A 1 91 ? -10.198 13.519 3.388 1.00 71.81 91 GLU A CA 1
ATOM 701 C C . GLU A 1 91 ? -11.166 12.346 3.606 1.00 71.81 91 GLU A C 1
ATOM 703 O O . GLU A 1 91 ? -11.363 11.918 4.744 1.00 71.81 91 GLU A O 1
ATOM 708 N N . GLU A 1 92 ? -11.681 11.748 2.531 1.00 67.62 92 GLU A N 1
ATOM 709 C CA . GLU A 1 92 ? -12.533 10.556 2.594 1.00 67.62 92 GLU A CA 1
ATOM 710 C C . GLU A 1 92 ? -11.777 9.238 2.844 1.00 67.62 92 GLU A C 1
ATOM 712 O O . GLU A 1 92 ? -12.389 8.236 3.214 1.00 67.62 92 GLU A O 1
ATOM 717 N N . SER A 1 93 ? -10.461 9.189 2.632 1.00 67.69 93 SER A N 1
ATOM 718 C CA . SER A 1 93 ? -9.664 7.950 2.693 1.00 67.69 93 SER A CA 1
ATOM 719 C C . SER A 1 93 ? -8.371 8.083 3.503 1.00 67.69 93 SER A C 1
ATOM 721 O O . SER A 1 93 ? -7.454 7.274 3.351 1.00 67.69 93 SER A O 1
ATOM 723 N N . ILE A 1 94 ? -8.278 9.070 4.4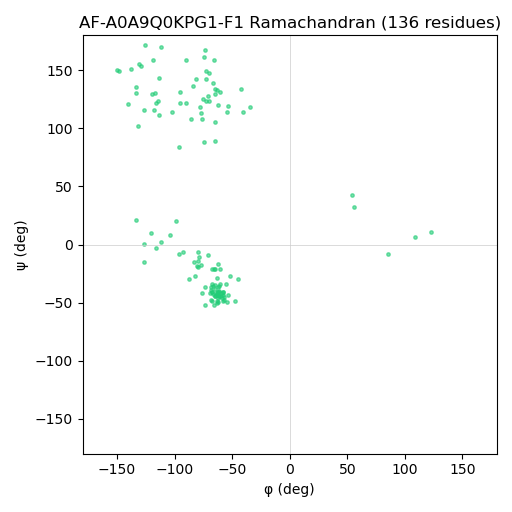00 1.00 78.62 94 ILE A N 1
ATOM 724 C CA . ILE A 1 94 ? -7.134 9.199 5.309 1.00 78.62 94 ILE A CA 1
ATOM 725 C C . ILE A 1 94 ? -7.109 7.998 6.261 1.00 78.62 94 ILE A C 1
ATOM 727 O O . ILE A 1 94 ? -8.097 7.654 6.916 1.00 78.62 94 ILE A O 1
ATOM 731 N N . GLY A 1 95 ? -5.942 7.367 6.343 1.00 75.81 95 GLY A N 1
ATOM 732 C CA . GLY A 1 95 ? -5.616 6.311 7.291 1.00 75.81 95 GLY A CA 1
ATOM 733 C C . GLY A 1 95 ? -4.350 6.643 8.080 1.00 75.81 95 GLY A C 1
ATOM 734 O O . GLY A 1 95 ? -3.649 7.614 7.802 1.00 75.81 95 GLY A O 1
ATOM 735 N N . GLY A 1 96 ? -4.055 5.826 9.085 1.00 77.31 96 GLY A N 1
ATOM 736 C CA . GLY A 1 96 ? -2.810 5.858 9.846 1.00 77.31 96 GLY A CA 1
ATOM 737 C C . GLY A 1 96 ? -1.957 4.615 9.598 1.00 77.31 96 GLY A C 1
ATOM 738 O O . GLY A 1 96 ? -2.409 3.626 9.026 1.00 77.31 96 GLY A O 1
ATOM 739 N N . SER A 1 97 ? -0.715 4.642 10.075 1.00 80.25 97 SER A N 1
ATOM 740 C CA . SER A 1 97 ? 0.154 3.465 10.114 1.00 80.25 97 SER A CA 1
ATOM 741 C C . SER A 1 97 ? 0.823 3.360 11.482 1.00 80.25 97 SER A C 1
ATOM 743 O O . SER A 1 97 ? 1.296 4.353 12.039 1.00 80.25 97 SER A O 1
ATOM 745 N N . ASN A 1 98 ? 0.843 2.152 12.042 1.00 79.62 98 ASN A N 1
ATOM 746 C CA . ASN A 1 98 ? 1.460 1.788 13.315 1.00 79.62 98 ASN A CA 1
ATOM 747 C C . ASN A 1 98 ? 0.975 2.604 14.529 1.00 79.62 98 ASN A C 1
ATOM 749 O O . ASN A 1 98 ? 1.723 2.819 15.493 1.00 79.62 98 ASN A O 1
ATOM 753 N N . PHE A 1 99 ? -0.290 3.039 14.537 1.00 76.62 99 PHE A N 1
ATOM 754 C CA . PHE A 1 99 ? -0.876 3.628 15.738 1.00 76.62 99 PHE A CA 1
ATOM 755 C C . PHE A 1 99 ? -1.211 2.529 16.755 1.00 76.62 99 PHE A C 1
ATOM 757 O O . PHE A 1 99 ? -1.945 1.587 16.458 1.00 76.62 99 PHE A O 1
ATOM 764 N N . SER A 1 100 ? -0.687 2.663 17.978 1.00 73.69 100 SER A N 1
ATOM 765 C CA . SER A 1 100 ? -1.087 1.814 19.103 1.00 73.69 100 SER A CA 1
ATOM 766 C C . SER A 1 100 ? -2.473 2.207 19.611 1.00 73.69 100 SER A C 1
ATOM 768 O O . SER A 1 100 ? -2.907 3.340 19.418 1.00 73.69 100 SER A O 1
ATOM 770 N N . ILE A 1 101 ? -3.127 1.305 20.347 1.00 74.44 101 ILE A N 1
ATOM 771 C CA . ILE A 1 101 ? -4.443 1.540 20.966 1.00 74.44 101 ILE A CA 1
ATOM 772 C C . ILE A 1 101 ? -4.493 2.887 21.699 1.00 74.44 101 ILE A C 1
ATOM 774 O O . ILE A 1 101 ? -5.372 3.701 21.449 1.00 74.44 101 ILE A O 1
ATOM 778 N N . LYS A 1 102 ? -3.489 3.169 22.540 1.00 76.62 102 LYS A N 1
ATOM 779 C CA . LYS A 1 102 ? -3.411 4.428 23.297 1.00 76.62 102 LYS A CA 1
ATOM 780 C C . LYS A 1 102 ? -3.303 5.654 22.386 1.00 76.62 102 LYS A C 1
ATOM 782 O O . LYS A 1 102 ? -3.950 6.659 22.657 1.00 76.62 102 LYS A O 1
ATOM 787 N N . LYS A 1 103 ? -2.507 5.564 21.313 1.00 76.50 103 LYS A N 1
ATOM 788 C CA . LYS A 1 103 ? -2.352 6.652 20.337 1.00 76.50 103 LYS A CA 1
ATOM 789 C C . LYS A 1 103 ? -3.641 6.879 19.550 1.00 76.50 103 LYS A C 1
ATOM 791 O O . LYS A 1 103 ? -4.000 8.030 19.353 1.00 76.50 103 LYS A O 1
ATOM 796 N N . LEU A 1 104 ? -4.345 5.816 19.154 1.00 76.25 104 LEU A N 1
ATOM 797 C CA . LEU A 1 104 ? -5.651 5.919 18.493 1.00 76.25 104 LEU A CA 1
ATOM 798 C C . LEU A 1 104 ? -6.686 6.562 19.413 1.00 76.25 104 LEU A C 1
ATOM 800 O O . LEU A 1 104 ? -7.316 7.534 19.018 1.00 76.25 104 LEU A O 1
ATOM 804 N N . SER A 1 105 ? -6.815 6.083 20.654 1.00 75.44 105 SER A N 1
ATOM 805 C CA . SER A 1 105 ? -7.763 6.649 21.619 1.00 75.44 105 SER A CA 1
ATOM 806 C C . SER A 1 105 ? -7.514 8.131 21.869 1.00 75.44 105 SER A C 1
ATOM 808 O O . SER A 1 105 ? -8.466 8.892 21.940 1.00 75.44 105 SER A O 1
ATOM 810 N N . GLN A 1 106 ? -6.250 8.554 21.968 1.00 77.94 106 GLN A N 1
ATOM 811 C CA . GLN A 1 106 ? -5.913 9.973 22.062 1.00 77.94 106 GLN A CA 1
ATOM 812 C C . GLN A 1 106 ? -6.284 10.706 20.774 1.00 77.94 106 GLN A C 1
ATOM 814 O O . GLN A 1 106 ? -7.025 11.678 20.830 1.00 77.94 106 GLN A O 1
ATOM 819 N N . HIS A 1 107 ? -5.847 10.216 19.614 1.00 74.12 107 HIS A N 1
ATOM 820 C CA . HIS A 1 107 ? -6.093 10.853 18.321 1.00 74.12 107 HIS A CA 1
ATOM 821 C C . HIS A 1 107 ? -7.585 11.123 18.070 1.00 74.12 107 HIS A C 1
ATOM 823 O O . HIS A 1 107 ? -7.949 12.239 17.708 1.00 74.12 107 HIS A O 1
ATOM 829 N N . LEU A 1 108 ? -8.450 10.156 18.388 1.00 78.12 108 LEU A N 1
ATOM 830 C CA . LEU A 1 108 ? -9.906 10.260 18.249 1.00 78.12 108 LEU A CA 1
ATOM 831 C C . LEU A 1 108 ? -10.556 11.354 19.115 1.00 78.12 108 LEU A C 1
ATOM 833 O O . LEU A 1 108 ? -11.685 11.738 18.837 1.00 78.12 108 LEU A O 1
ATOM 837 N N . THR A 1 109 ? -9.878 11.883 20.140 1.00 79.50 109 THR A N 1
ATOM 838 C CA . THR A 1 109 ? -10.449 12.953 20.984 1.00 79.50 109 THR A CA 1
ATOM 839 C C . THR A 1 109 ? -10.365 14.350 20.370 1.00 79.50 109 THR A C 1
ATOM 841 O O . THR A 1 109 ? -11.036 15.254 20.863 1.00 79.50 109 THR A O 1
ATOM 844 N N . TYR A 1 110 ? -9.565 14.544 19.315 1.00 77.44 110 TYR A N 1
ATOM 845 C CA . TYR A 1 110 ? -9.347 15.870 18.715 1.00 77.44 110 TYR A CA 1
ATOM 846 C C . TYR A 1 110 ? -9.601 15.926 17.205 1.00 77.44 110 TYR A C 1
ATOM 848 O O . TYR A 1 110 ? -9.672 17.023 16.655 1.00 77.44 110 TYR A O 1
ATOM 856 N N . VAL A 1 111 ? -9.683 14.784 16.517 1.00 74.88 111 VAL A N 1
ATOM 857 C CA . VAL A 1 111 ? -9.869 14.763 15.059 1.00 74.88 111 VAL A CA 1
ATOM 858 C C . VAL A 1 111 ? -11.337 14.889 14.672 1.00 74.88 111 VAL A C 1
ATOM 860 O O . VAL A 1 111 ? -12.201 14.232 15.244 1.00 74.88 111 VAL A O 1
ATOM 863 N N . THR A 1 112 ? -11.605 15.711 13.659 1.00 80.38 112 THR A N 1
ATOM 864 C CA . THR A 1 112 ? -12.938 15.851 13.053 1.00 80.38 112 THR A CA 1
ATOM 865 C C . THR A 1 112 ? -13.294 14.643 12.186 1.00 80.38 112 THR A C 1
ATOM 867 O O . THR A 1 112 ? -14.447 14.224 12.160 1.00 80.38 112 THR A O 1
ATOM 870 N N . ILE A 1 113 ? -12.302 14.077 11.490 1.00 77.75 113 ILE A N 1
ATOM 871 C CA . ILE A 1 113 ? -12.459 12.922 10.602 1.00 77.75 113 ILE A CA 1
ATOM 872 C C . ILE A 1 113 ? -11.602 11.778 11.166 1.00 77.75 113 ILE A C 1
ATOM 874 O O . ILE A 1 113 ? -10.380 11.933 11.261 1.00 77.75 113 ILE A O 1
ATOM 878 N N . PRO A 1 114 ? -12.202 10.654 11.597 1.00 77.12 114 PRO A N 1
ATOM 879 C CA . PRO A 1 114 ? -11.445 9.516 12.102 1.00 77.12 114 PRO A CA 1
ATOM 880 C C . PRO A 1 114 ? -10.726 8.783 10.956 1.00 77.12 114 PRO A C 1
ATOM 882 O O . PRO A 1 114 ? -11.248 8.728 9.841 1.00 77.12 114 PRO A O 1
ATOM 885 N N . PRO A 1 115 ? -9.555 8.169 11.210 1.00 80.88 115 PRO A N 1
ATOM 886 C CA . PRO A 1 115 ? -8.857 7.395 10.192 1.00 80.88 115 PRO A CA 1
ATOM 887 C C . PRO A 1 115 ? -9.681 6.169 9.781 1.00 80.88 115 PRO A C 1
ATOM 889 O O . PRO A 1 115 ? -10.166 5.415 10.624 1.00 80.88 115 PRO A O 1
ATOM 892 N N . THR A 1 116 ? -9.789 5.941 8.476 1.00 85.06 116 THR A N 1
ATOM 893 C CA . THR A 1 116 ? -10.557 4.831 7.884 1.00 85.06 116 THR A CA 1
ATOM 894 C C . THR A 1 116 ? -9.811 3.495 7.923 1.00 85.06 116 THR A C 1
ATOM 896 O O . THR A 1 116 ? -10.419 2.429 7.829 1.00 85.06 116 THR A O 1
ATOM 899 N N . MET A 1 117 ? -8.485 3.541 8.081 1.00 84.31 117 MET A N 1
ATOM 900 C CA . MET A 1 1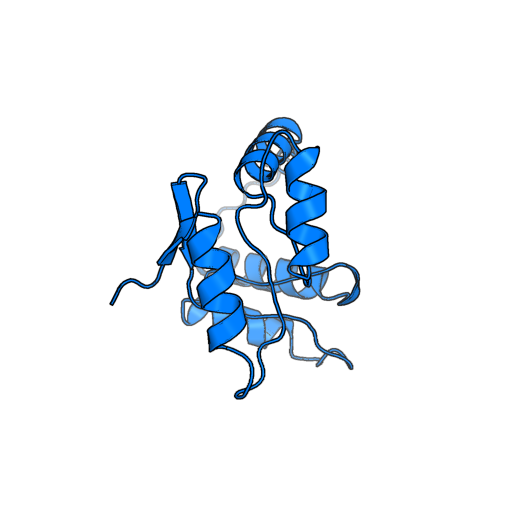17 ? -7.595 2.383 8.093 1.00 84.31 117 MET A CA 1
ATOM 901 C C . MET A 1 117 ? -6.399 2.635 9.024 1.00 84.31 117 MET A C 1
ATOM 903 O O . MET A 1 117 ? -5.973 3.776 9.201 1.00 84.31 117 MET A O 1
ATOM 907 N N . ASN A 1 118 ? -5.858 1.578 9.635 1.00 84.56 118 ASN A N 1
ATOM 908 C CA . ASN A 1 118 ? -4.606 1.622 10.397 1.00 84.56 118 ASN A CA 1
ATOM 909 C C . ASN A 1 118 ? -3.709 0.459 9.959 1.00 84.56 118 ASN A C 1
ATOM 911 O O . ASN A 1 118 ? -3.931 -0.682 10.367 1.00 84.56 118 ASN A O 1
ATOM 915 N N . GLN A 1 119 ? -2.709 0.741 9.127 1.00 85.31 119 GLN A N 1
ATOM 916 C CA . GLN A 1 119 ? -1.760 -0.260 8.646 1.00 85.31 119 GLN A CA 1
ATOM 917 C C . GLN A 1 119 ? -0.839 -0.677 9.793 1.00 85.31 119 GLN A C 1
ATOM 919 O O . GLN A 1 119 ? -0.247 0.165 10.461 1.00 85.31 119 GLN A O 1
ATOM 924 N N . VAL A 1 120 ? -0.710 -1.975 10.047 1.00 82.88 120 VAL A N 1
ATOM 925 C CA . VAL A 1 120 ? 0.054 -2.496 11.187 1.00 82.88 120 VAL A CA 1
ATOM 926 C C . VAL A 1 120 ? 0.898 -3.695 10.793 1.00 82.88 120 VAL A C 1
ATOM 928 O O . VAL A 1 120 ? 0.533 -4.480 9.919 1.00 82.88 120 VAL A O 1
ATOM 931 N N . TYR A 1 121 ? 2.015 -3.872 11.491 1.00 79.31 121 TYR A N 1
ATOM 932 C CA . TYR A 1 121 ? 2.795 -5.095 11.391 1.00 79.31 121 TYR A CA 1
ATOM 933 C C . TYR A 1 121 ? 2.138 -6.215 12.206 1.00 79.31 121 TYR A C 1
ATOM 935 O O . TYR A 1 121 ? 1.998 -6.106 13.426 1.00 79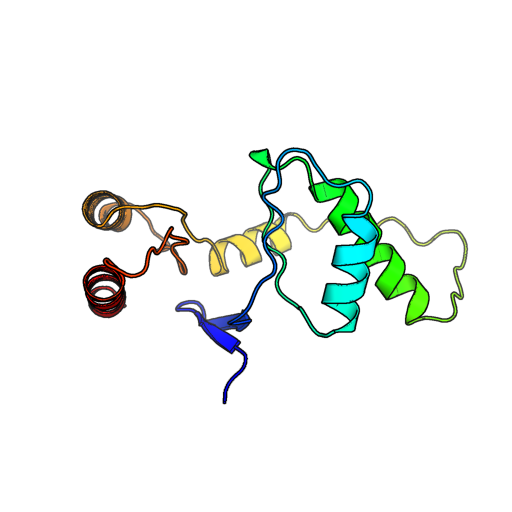.31 121 TYR A O 1
ATOM 943 N N . ILE A 1 122 ? 1.742 -7.299 11.538 1.00 75.25 122 ILE A N 1
ATOM 944 C CA . ILE A 1 122 ? 1.168 -8.485 12.180 1.00 75.25 122 ILE A CA 1
ATOM 945 C C . ILE A 1 122 ? 2.141 -9.650 12.002 1.00 75.25 122 ILE A C 1
ATOM 947 O O . ILE A 1 122 ? 2.323 -10.159 10.899 1.00 75.25 122 ILE A O 1
ATOM 951 N N . LEU A 1 123 ? 2.740 -10.086 13.111 1.00 71.44 123 LEU A N 1
ATOM 952 C CA . LEU A 1 123 ? 3.319 -11.425 13.241 1.00 71.44 123 LEU A CA 1
ATOM 953 C C . LEU A 1 123 ? 2.251 -12.380 13.776 1.00 71.44 123 LEU A C 1
ATOM 955 O O . LEU A 1 123 ? 1.278 -11.930 14.388 1.00 71.44 123 LEU A O 1
ATOM 959 N N . SER A 1 124 ? 2.441 -13.683 13.558 1.00 69.38 124 SER A N 1
ATOM 960 C CA . SER A 1 124 ? 1.481 -14.758 13.867 1.00 69.38 124 SER A CA 1
ATOM 961 C C . SER A 1 124 ? 0.811 -14.655 15.243 1.00 69.38 124 SER A C 1
ATOM 963 O O . SER A 1 124 ? -0.346 -15.045 15.387 1.00 69.38 124 SER A O 1
ATOM 965 N N . ASP A 1 125 ? 1.488 -14.071 16.230 1.00 62.78 125 ASP A N 1
ATOM 966 C CA . ASP A 1 125 ? 1.127 -14.223 17.638 1.00 62.78 125 ASP A CA 1
ATOM 967 C C . ASP A 1 125 ? 0.246 -13.084 18.200 1.00 62.78 125 ASP A C 1
ATOM 969 O O . ASP A 1 125 ? -0.281 -13.215 19.301 1.00 62.78 125 ASP A O 1
ATOM 973 N N . ASN A 1 126 ? 0.017 -11.983 17.462 1.00 59.94 126 ASN A N 1
ATOM 974 C CA . ASN A 1 126 ? -0.662 -10.777 17.994 1.00 59.94 126 ASN A CA 1
ATOM 975 C C . ASN A 1 126 ? -1.954 -10.357 17.264 1.00 59.94 126 ASN A C 1
ATOM 977 O O . ASN A 1 126 ? -2.510 -9.289 17.533 1.00 59.94 126 ASN A O 1
ATOM 981 N N . ARG A 1 127 ? -2.471 -11.192 16.357 1.00 67.50 127 ARG A N 1
ATOM 982 C CA . ARG A 1 127 ? -3.626 -10.866 15.499 1.00 67.50 127 ARG A CA 1
ATOM 983 C C . ARG A 1 127 ? -4.924 -10.583 16.275 1.00 67.50 127 ARG A C 1
ATOM 985 O O . ARG A 1 127 ? -5.623 -9.618 15.977 1.00 67.50 127 ARG A O 1
ATOM 992 N N . PHE A 1 128 ? -5.247 -11.400 17.278 1.00 68.06 128 PHE A N 1
ATOM 993 C CA . PHE A 1 128 ? -6.566 -11.376 17.930 1.00 68.06 128 PHE A CA 1
ATOM 994 C C . PHE A 1 128 ? -6.846 -10.101 18.731 1.00 68.06 128 PHE A C 1
ATOM 996 O O . PHE A 1 128 ? -7.949 -9.561 18.667 1.00 68.06 128 PHE A O 1
ATOM 1003 N N . MET A 1 129 ? -5.851 -9.600 19.466 1.00 65.25 129 MET A N 1
ATOM 1004 C CA . MET A 1 129 ? -6.027 -8.429 20.332 1.00 65.25 129 MET A CA 1
ATOM 1005 C C . MET A 1 129 ? -6.245 -7.149 19.522 1.00 65.25 129 MET A C 1
ATOM 1007 O O . MET A 1 129 ? -7.036 -6.291 19.911 1.00 65.25 129 MET A O 1
ATOM 1011 N N . LEU A 1 130 ? -5.572 -7.031 18.376 1.00 64.00 130 LEU A N 1
ATOM 1012 C CA . LEU A 1 130 ? -5.697 -5.862 17.517 1.00 64.00 130 LEU A CA 1
ATOM 1013 C C . LEU A 1 130 ? -7.014 -5.869 16.729 1.00 64.00 130 LEU A C 1
ATOM 1015 O O . LEU A 1 130 ? -7.686 -4.841 16.661 1.00 64.00 130 LEU A O 1
ATOM 1019 N N . GLU A 1 131 ? -7.421 -7.025 16.195 1.00 70.50 131 GLU A N 1
ATOM 1020 C CA . GLU A 1 131 ? -8.711 -7.161 15.507 1.00 70.50 131 GLU A CA 1
ATOM 1021 C C . GLU A 1 131 ? -9.896 -6.870 16.436 1.00 70.50 131 GLU A C 1
ATOM 1023 O O . GLU A 1 131 ? -10.852 -6.212 16.022 1.00 70.50 131 GLU A O 1
ATOM 1028 N N . ALA A 1 132 ? -9.836 -7.332 17.690 1.00 68.81 132 ALA A N 1
ATOM 1029 C CA . ALA A 1 132 ? -10.873 -7.068 18.684 1.00 68.81 132 ALA A CA 1
ATOM 1030 C C . ALA A 1 132 ? -11.001 -5.569 18.996 1.00 68.81 132 ALA A C 1
ATOM 1032 O O . ALA A 1 132 ? -12.114 -5.056 19.094 1.00 68.81 132 ALA A O 1
ATOM 1033 N N . PHE A 1 133 ? -9.875 -4.857 19.101 1.00 68.06 133 PHE A N 1
ATOM 1034 C CA . PHE A 1 133 ? -9.887 -3.419 19.350 1.00 68.06 133 PHE A CA 1
ATOM 1035 C C . PHE A 1 133 ? -10.463 -2.632 18.169 1.00 68.06 133 PHE A C 1
ATOM 1037 O O . PHE A 1 133 ? -11.350 -1.809 18.380 1.00 68.06 133 PHE A O 1
ATOM 1044 N N . ILE A 1 134 ? -10.013 -2.905 16.939 1.00 67.50 134 ILE A N 1
ATOM 1045 C CA . ILE A 1 134 ? -10.489 -2.190 15.741 1.00 67.50 134 ILE A CA 1
ATOM 1046 C C . ILE A 1 134 ? -12.013 -2.320 15.612 1.00 67.50 134 ILE A C 1
ATOM 1048 O O . ILE A 1 134 ? -12.697 -1.315 15.457 1.00 67.50 134 ILE A O 1
ATOM 1052 N N . LYS A 1 135 ? -12.560 -3.527 15.803 1.00 72.25 135 LYS A N 1
ATOM 1053 C CA . LYS A 1 135 ? -14.014 -3.770 15.776 1.00 72.25 135 LYS A CA 1
ATOM 1054 C C . LYS A 1 135 ? -14.790 -3.097 16.911 1.00 72.25 135 LYS A C 1
ATOM 1056 O O . LYS A 1 135 ? -15.995 -2.948 16.791 1.00 72.25 135 LYS A O 1
ATOM 1061 N N . SER A 1 136 ? -14.137 -2.745 18.019 1.00 67.69 136 SER A N 1
ATOM 1062 C CA . SER A 1 136 ? -14.790 -2.072 19.154 1.00 67.69 136 SER A CA 1
ATOM 1063 C C . SER A 1 136 ? -14.923 -0.557 18.976 1.00 67.69 136 SER A C 1
ATOM 1065 O O . SER A 1 136 ? -15.659 0.077 19.727 1.00 67.69 136 SER A O 1
ATOM 1067 N N . VAL A 1 137 ? -14.194 0.016 18.012 1.00 58.53 137 VAL A N 1
ATOM 1068 C CA . VAL A 1 137 ? -14.181 1.457 17.711 1.00 58.53 137 VAL A CA 1
ATOM 1069 C C . VAL A 1 137 ? -14.816 1.794 16.355 1.00 58.53 137 VAL A C 1
ATOM 1071 O O . VAL A 1 137 ? -14.800 2.959 15.967 1.00 58.53 137 VAL A O 1
ATOM 1074 N N . SER A 1 138 ? -15.342 0.787 15.642 1.00 55.03 138 SER A N 1
ATOM 1075 C CA . SER A 1 138 ? -16.154 0.941 14.419 1.00 55.03 138 SER A CA 1
ATOM 1076 C C . SER A 1 138 ? -17.635 0.828 14.758 1.00 55.03 138 SER A C 1
ATOM 1078 O O . SER A 1 138 ? -18.433 1.503 14.078 1.00 55.03 138 SER A O 1
#

Nearest PDB structures (foldseek):
  4g5d-assembly2_B  TM=7.450E-01  e=5.750E-05  Leishmania major strain Friedlin
  4fzi-assembly1_A  TM=7.490E-01  e=1.190E-04  Trypanosoma cruzi strain CL Brener
  4f40-assembly2_B  TM=7.513E-01  e=1.190E-04  Leishmania major
  3b3d-assembly2_B  TM=7.221E-01  e=2.633E-04  Bacillus subtilis

Foldseek 3Di:
DDQWDQFPLRDTDGPDEAELQDPPRDPCLLVVLLVCVVVPHDHYHDDPVRPCVVSNVSSVVVNVCVVDPDPDDPDDDDPPPPPPVVVVVCLSAAAEEPQDLVNLVVVVVPDPRRHRYYHYDDDPPPPPVVVVSVVVVD

Organism: NCBI:txid273540

Secondary structure (DSSP, 8-state):
--SEEE-TTS-EEES--EE---SSPPTTHHHHHHHHHHTT---EE--TTT--HHHHHHHHHHHHHHHS-----TT-------HHHHHHHHHHH--EES--HHHHHHHTTT-SS--S-EE----TTSHHHHHHHHHH--

Mean predicted aligned error: 10.03 Å

pLDDT: mean 78.31, std 15.04, range [38.72, 96.12]